Protein AF-A0A0N8JZC9-F1 (afdb_monomer)

Radius of gyration: 26.53 Å; Cα cont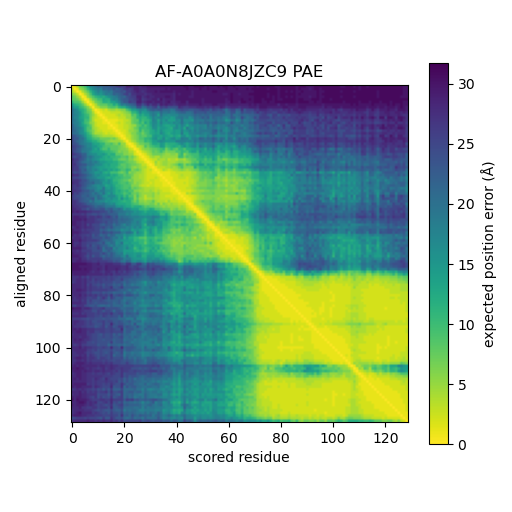acts (8 Å, |Δi|>4): 84; chains: 1; bounding box: 49×59×66 Å

Secondary structure (DSSP, 8-state):
-------SSHHHHHHHHHHHHHS--TTPPPTTTHHHHHTTSTTT-SS--SS--TTT-HHHHHHHHHH--TTS-HHHHHHHHHHHHHHHHHTT-HHHHHHHHHHHHHS----HHHHHHHHHHHHHHHHH-

Nearest PDB structures (foldseek):
  5lyp-assembly1_A  TM=9.495E-01  e=1.466E-01  Saccharomyces cerevisiae
  4cgv-assembly3_C  TM=9.145E-01  e=1.181E-01  Homo sapiens
  4zlh-assembly1_A  TM=8.658E-01  e=7.213E+00  Escherichia coli O157:H7

Solvent-accessible surface area (backbone atoms only — not comparable to full-atom values): 7611 Å² total; per-residue (Å²): 134,88,78,81,90,73,91,81,54,66,70,58,47,49,60,54,50,52,56,62,74,73,47,76,64,89,85,59,75,50,91,91,51,35,70,65,55,38,52,70,36,82,94,57,35,91,64,83,72,94,70,83,49,56,89,84,34,53,67,55,43,52,52,44,52,70,74,59,52,72,80,52,49,44,53,56,50,24,48,51,25,45,53,51,15,49,52,28,45,74,71,66,37,24,72,61,13,34,52,30,20,50,55,21,66,66,36,80,42,86,55,64,66,63,49,53,49,35,54,51,53,32,50,52,26,62,72,74,100

Structure (mmCIF, N/CA/C/O backbone):
data_AF-A0A0N8JZC9-F1
#
_entry.id   AF-A0A0N8JZC9-F1
#
loop_
_atom_site.group_PDB
_atom_site.id
_atom_site.type_symbol
_atom_site.label_atom_id
_atom_site.label_alt_id
_atom_site.label_comp_id
_atom_site.label_asym_id
_atom_site.label_entity_id
_atom_site.label_seq_id
_atom_site.pdbx_PDB_ins_code
_atom_site.Cartn_x
_atom_site.Cartn_y
_atom_site.Cartn_z
_atom_site.occupancy
_atom_site.B_iso_or_equiv
_atom_site.auth_seq_id
_atom_site.auth_comp_id
_atom_site.auth_asym_id
_atom_site.auth_atom_id
_atom_site.pdbx_PDB_model_num
ATOM 1 N N . MET A 1 1 ? 8.864 48.649 44.438 1.00 37.56 1 MET A N 1
ATOM 2 C CA . MET A 1 1 ? 8.930 47.187 44.238 1.00 37.56 1 MET A CA 1
ATOM 3 C C . MET A 1 1 ? 7.566 46.752 43.739 1.00 37.56 1 MET A C 1
ATOM 5 O O . MET A 1 1 ? 6.606 46.872 44.486 1.00 37.56 1 MET A O 1
ATOM 9 N N . SER A 1 2 ? 7.475 46.395 42.458 1.00 43.62 2 SER A N 1
ATOM 10 C CA . SER A 1 2 ? 6.260 45.855 41.842 1.00 43.62 2 SER A CA 1
ATOM 11 C C . SER A 1 2 ? 6.078 44.427 42.350 1.00 43.62 2 SER A C 1
ATOM 13 O O . SER A 1 2 ? 6.967 43.604 42.136 1.00 43.62 2 SER A O 1
ATOM 15 N N . GLN A 1 3 ? 5.006 44.159 43.096 1.00 39.25 3 GLN A N 1
ATOM 16 C CA . GLN A 1 3 ? 4.653 42.794 43.480 1.00 39.25 3 GLN A CA 1
ATOM 17 C C . GLN A 1 3 ? 3.823 42.197 42.346 1.00 39.25 3 GLN A C 1
ATOM 19 O O . GLN A 1 3 ? 2.796 42.753 41.962 1.00 39.25 3 GLN A O 1
ATOM 24 N N . ALA A 1 4 ? 4.335 41.108 41.777 1.00 45.66 4 ALA A N 1
ATOM 25 C CA . ALA A 1 4 ? 3.679 40.331 40.743 1.00 45.66 4 ALA A CA 1
ATOM 26 C C . ALA A 1 4 ? 2.391 39.712 41.306 1.00 45.66 4 ALA A C 1
ATOM 28 O O . ALA A 1 4 ? 2.429 39.012 42.317 1.00 45.66 4 ALA A O 1
ATOM 29 N N . GLN A 1 5 ? 1.272 39.992 40.640 1.00 43.38 5 GLN A N 1
ATOM 30 C CA . GLN A 1 5 ? 0.005 39.291 40.810 1.00 43.38 5 GLN A CA 1
ATOM 31 C C . GLN A 1 5 ? 0.190 37.848 40.323 1.00 43.38 5 GLN A C 1
ATOM 33 O O . GLN A 1 5 ? 0.224 37.588 39.124 1.00 43.38 5 GLN A O 1
ATOM 38 N N . GLY A 1 6 ? 0.381 36.927 41.259 1.00 51.81 6 GLY A N 1
ATOM 39 C CA . GLY A 1 6 ? -0.052 35.539 41.116 1.00 51.81 6 GLY A CA 1
ATOM 40 C C . GLY A 1 6 ? -1.269 35.347 42.019 1.00 51.81 6 GLY A C 1
ATOM 41 O O . GLY A 1 6 ? -1.443 36.150 42.932 1.00 51.81 6 GLY A O 1
ATOM 42 N N . TYR A 1 7 ? -2.054 34.295 41.795 1.00 49.59 7 TYR A N 1
ATOM 43 C CA . TYR A 1 7 ? -3.274 33.937 42.543 1.00 49.59 7 TYR A CA 1
ATOM 44 C C . TYR A 1 7 ? -4.549 34.664 42.088 1.00 49.59 7 TYR A C 1
ATOM 46 O O . TYR A 1 7 ? -5.051 35.519 42.799 1.00 49.59 7 TYR A O 1
ATOM 54 N N . ASP A 1 8 ? -5.057 34.310 40.904 1.00 54.44 8 ASP A N 1
ATOM 55 C CA . ASP A 1 8 ? -6.487 34.434 40.534 1.00 54.44 8 ASP A CA 1
ATOM 56 C C . ASP A 1 8 ? -6.866 33.479 39.367 1.00 54.44 8 ASP A C 1
ATOM 58 O O . ASP A 1 8 ? -7.891 33.663 38.717 1.00 54.44 8 ASP A 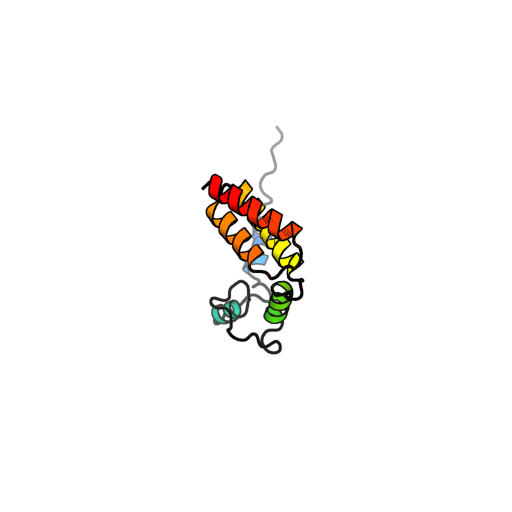O 1
ATOM 62 N N . ASP A 1 9 ? -6.038 32.464 39.063 1.00 62.41 9 ASP A N 1
ATOM 63 C CA . ASP A 1 9 ? -6.220 31.600 37.878 1.00 62.41 9 ASP A CA 1
ATOM 64 C C . ASP A 1 9 ? -6.511 30.132 38.241 1.00 62.41 9 ASP A C 1
ATOM 66 O O . ASP A 1 9 ? -7.272 29.480 37.539 1.00 62.41 9 ASP A O 1
ATOM 70 N N . ASP A 1 10 ? -6.009 29.615 39.371 1.00 66.62 10 ASP A N 1
ATOM 71 C CA . ASP A 1 10 ? -6.217 28.205 39.749 1.00 66.62 10 ASP A CA 1
ATOM 72 C C . ASP A 1 10 ? -7.686 27.897 40.092 1.00 66.62 10 ASP A C 1
ATOM 74 O O . ASP A 1 10 ? -8.244 26.949 39.549 1.00 66.62 10 ASP A O 1
ATOM 78 N N . ASP A 1 11 ? -8.360 28.730 40.895 1.00 74.44 11 ASP A N 1
ATOM 79 C CA . ASP A 1 11 ? -9.779 28.522 41.241 1.00 74.44 11 ASP A CA 1
ATOM 80 C C . ASP A 1 11 ? -10.701 28.660 40.011 1.00 74.44 11 ASP A C 1
ATOM 82 O O . ASP A 1 11 ? -11.693 27.942 39.867 1.00 74.44 11 ASP A O 1
ATOM 86 N N . ALA A 1 12 ? -10.359 29.563 39.086 1.00 74.38 12 ALA A N 1
ATOM 87 C CA . ALA A 1 12 ? -11.099 29.755 37.840 1.00 74.38 12 ALA A CA 1
ATOM 88 C C . ALA A 1 12 ? -10.894 28.579 36.871 1.00 74.38 12 ALA A C 1
ATOM 90 O O . ALA A 1 12 ? -11.831 28.156 36.184 1.00 74.38 12 ALA A O 1
ATOM 91 N N . MET A 1 13 ? -9.679 28.032 36.831 1.00 74.25 13 MET A N 1
ATOM 92 C CA . MET A 1 13 ? -9.349 26.835 36.068 1.00 74.25 13 MET A CA 1
ATOM 93 C C . MET A 1 13 ? -9.997 25.591 36.677 1.00 74.25 13 MET A C 1
ATOM 95 O O . MET A 1 13 ? -10.525 24.773 35.926 1.00 74.25 13 MET A O 1
ATOM 99 N N . ASP A 1 14 ? -10.062 25.475 38.002 1.00 78.94 14 ASP A N 1
ATOM 100 C CA . ASP A 1 14 ? -10.752 24.384 38.692 1.00 78.94 14 ASP A CA 1
ATOM 101 C C . ASP A 1 14 ? -12.265 24.422 38.433 1.00 78.94 14 ASP A C 1
ATOM 103 O O . ASP A 1 14 ? -12.843 23.405 38.043 1.00 78.94 14 ASP A O 1
ATOM 107 N N . GLU A 1 15 ? -12.916 25.590 38.518 1.00 81.38 15 GLU A N 1
ATOM 108 C CA . GLU A 1 15 ? -14.329 25.741 38.128 1.00 81.38 15 GLU A CA 1
ATOM 109 C C . GLU A 1 15 ? -14.573 25.440 36.639 1.00 81.38 15 GLU A C 1
ATOM 111 O O . GLU A 1 15 ? -15.644 24.955 36.252 1.00 81.38 15 GLU A O 1
ATOM 116 N N . PHE A 1 16 ? -13.602 25.740 35.774 1.00 77.25 16 PHE A N 1
ATOM 117 C CA . PHE A 1 16 ? -13.675 25.425 34.351 1.00 77.25 16 PHE A CA 1
ATOM 118 C C . PHE A 1 16 ? -13.523 23.920 34.093 1.00 77.25 16 PHE A C 1
ATOM 120 O O . PHE A 1 16 ? -14.307 23.352 33.330 1.00 77.25 16 PHE A O 1
ATOM 127 N N . MET A 1 17 ? -12.576 23.259 34.759 1.00 78.31 17 MET A N 1
ATOM 128 C CA . MET A 1 17 ? -12.330 21.818 34.647 1.00 78.31 17 MET A CA 1
ATOM 129 C C . MET A 1 17 ? -13.467 20.991 35.259 1.00 78.31 17 MET A C 1
ATOM 131 O O . MET A 1 17 ? -13.852 19.965 34.696 1.00 78.31 17 MET A O 1
ATOM 135 N N . ASP A 1 18 ? -14.094 21.472 36.334 1.00 79.06 18 ASP A N 1
ATOM 136 C CA . ASP A 1 18 ? -15.251 20.838 36.977 1.00 79.06 18 ASP A CA 1
ATOM 137 C C . ASP A 1 18 ? -16.482 20.749 36.046 1.00 79.06 18 ASP A C 1
ATOM 139 O O . ASP A 1 18 ? -17.321 19.848 36.153 1.00 79.06 18 ASP A O 1
ATOM 143 N N . LYS A 1 19 ? -16.567 21.622 35.031 1.00 73.69 19 LYS A N 1
ATOM 144 C CA . LYS A 1 19 ? -17.588 21.509 33.975 1.00 73.69 19 LYS A CA 1
ATOM 145 C C . LYS A 1 19 ? -17.359 20.293 33.074 1.00 73.69 19 LYS A C 1
ATOM 147 O O . LYS A 1 19 ? -18.348 19.704 32.632 1.00 73.69 19 LYS A O 1
ATOM 152 N N . PHE A 1 20 ? -16.105 19.898 32.832 1.00 71.12 20 PHE A N 1
ATOM 153 C CA . PHE A 1 20 ? -15.750 18.734 32.007 1.00 71.12 20 PHE A CA 1
ATOM 154 C C . PHE A 1 20 ? -15.860 17.404 32.760 1.00 71.12 20 PHE A C 1
ATOM 156 O O . PHE A 1 20 ? -16.084 16.375 32.130 1.00 71.12 20 PHE A O 1
ATOM 163 N N . THR A 1 21 ? -15.745 17.404 34.090 1.00 68.94 21 THR A N 1
ATOM 164 C CA . THR A 1 21 ? -15.853 16.180 34.907 1.00 68.94 21 THR A CA 1
ATOM 165 C C . THR A 1 21 ? -17.302 15.807 35.221 1.00 68.94 21 THR A C 1
ATOM 167 O O . THR A 1 21 ? -17.628 14.625 35.325 1.00 68.94 21 THR A O 1
ATOM 170 N N . LYS A 1 22 ? -18.195 16.797 35.352 1.00 69.50 22 LYS A N 1
ATOM 171 C CA . LYS A 1 22 ? -19.603 16.578 35.729 1.00 69.50 22 LYS A CA 1
ATOM 172 C C . LYS A 1 22 ? -20.519 16.201 34.568 1.00 69.50 22 LYS A C 1
ATOM 174 O O . LYS A 1 22 ? -21.565 15.593 34.791 1.00 69.50 22 LYS A O 1
ATOM 179 N N . HIS A 1 23 ? -20.149 16.544 33.339 1.00 65.12 23 HIS A N 1
ATOM 180 C CA . HIS A 1 23 ? -20.966 16.267 32.163 1.00 65.12 23 HIS A CA 1
ATOM 181 C C . HIS A 1 23 ? -20.343 15.127 31.368 1.00 65.12 23 HIS A C 1
ATOM 183 O O . HIS A 1 23 ? -19.339 15.316 30.684 1.00 65.12 23 HIS A O 1
ATOM 189 N N . LYS A 1 24 ? -20.967 13.943 31.416 1.00 66.12 24 LYS A N 1
ATOM 190 C CA . LYS A 1 24 ? -20.652 12.896 30.439 1.00 66.12 24 LYS A CA 1
ATOM 191 C C . LYS A 1 24 ? -20.846 13.469 29.037 1.00 66.12 24 LYS A C 1
ATOM 193 O O . LYS A 1 24 ? -21.859 14.118 28.759 1.00 66.12 24 LYS A O 1
ATOM 198 N N . TYR A 1 25 ? -19.864 13.238 28.170 1.00 66.31 25 TYR A N 1
ATOM 199 C CA . TYR A 1 25 ? -19.931 13.674 26.783 1.00 66.31 25 TYR A CA 1
ATOM 200 C C . TYR A 1 25 ? -21.200 13.111 26.137 1.00 66.31 25 TYR A C 1
ATOM 202 O O . TYR A 1 25 ? -21.490 11.915 26.221 1.00 66.31 25 TYR A O 1
ATOM 210 N N . LYS A 1 26 ? -21.998 13.990 25.531 1.00 71.88 26 LYS A N 1
ATOM 211 C CA . LYS A 1 26 ? -23.268 13.606 24.919 1.00 71.88 26 LYS A CA 1
ATOM 212 C C . LYS A 1 26 ? -22.970 12.772 23.669 1.00 71.88 26 LYS A C 1
ATOM 214 O O . LYS A 1 26 ? -22.495 13.319 22.681 1.00 71.88 26 LYS A O 1
ATOM 219 N N . GLY A 1 27 ? -23.257 11.472 23.734 1.00 71.38 27 GLY A N 1
ATOM 220 C CA . GLY A 1 27 ? -22.897 10.501 22.694 1.00 71.38 27 GLY A CA 1
ATOM 221 C C . GLY A 1 27 ? -21.624 9.702 22.988 1.00 71.38 27 GLY A C 1
ATOM 222 O O . GLY A 1 27 ? -21.095 9.069 22.082 1.00 71.38 27 GLY A O 1
ATOM 223 N N . ALA A 1 28 ? -21.111 9.741 24.224 1.00 76.81 28 ALA A N 1
ATOM 224 C CA . ALA A 1 28 ? -20.126 8.763 24.677 1.00 76.81 28 ALA A CA 1
ATOM 225 C C . ALA A 1 28 ? -20.734 7.355 24.702 1.00 76.81 28 ALA A C 1
ATOM 227 O O . ALA A 1 28 ? -21.928 7.207 24.972 1.00 76.81 28 ALA A O 1
ATOM 228 N N . PHE A 1 29 ? -19.884 6.356 24.471 1.00 79.88 29 PHE A N 1
ATOM 229 C CA . PHE A 1 29 ? -20.240 4.948 24.606 1.00 79.88 29 PHE A CA 1
ATOM 230 C C . PHE A 1 29 ? -20.763 4.649 26.012 1.00 79.88 29 PHE A C 1
ATOM 232 O O . PHE A 1 29 ? -20.277 5.215 27.001 1.00 79.88 29 PHE A O 1
ATOM 239 N N . ASP A 1 30 ? -21.748 3.761 26.106 1.00 81.69 30 ASP A N 1
ATOM 240 C CA . ASP A 1 30 ? -22.274 3.353 27.403 1.00 81.69 30 ASP A CA 1
ATOM 241 C C . ASP A 1 30 ? -21.330 2.349 28.084 1.00 81.69 30 ASP A C 1
ATOM 243 O O . ASP A 1 30 ? -20.904 1.359 27.503 1.00 81.69 30 ASP A O 1
ATOM 247 N N . GLU A 1 31 ? -20.985 2.593 29.351 1.00 80.56 31 GLU A N 1
ATOM 248 C CA . GLU A 1 31 ? -20.002 1.785 30.094 1.00 80.56 31 GLU A CA 1
ATOM 249 C C . GLU A 1 31 ? -20.397 0.308 30.255 1.00 80.56 31 GLU A C 1
ATOM 251 O O . GLU A 1 31 ? -19.537 -0.521 30.545 1.00 80.56 31 GLU A O 1
ATOM 256 N N . SER A 1 32 ? -21.674 -0.041 30.082 1.00 84.19 32 SER A N 1
ATOM 257 C CA . SER A 1 32 ? -22.146 -1.424 30.176 1.00 84.19 32 SER A CA 1
ATOM 258 C C . SER A 1 32 ? -22.098 -2.182 28.848 1.00 84.19 32 SER A C 1
ATOM 260 O O . SER A 1 32 ? -22.066 -3.411 28.870 1.00 84.19 32 SER A O 1
ATOM 262 N N . ASN A 1 33 ? -22.056 -1.480 27.709 1.00 84.06 33 ASN A N 1
ATOM 263 C CA . ASN A 1 33 ? -22.079 -2.079 26.368 1.00 84.06 33 ASN A CA 1
ATOM 264 C C . ASN A 1 33 ? -20.977 -1.553 25.426 1.00 84.06 33 ASN A C 1
ATOM 266 O O . ASN A 1 33 ? -20.979 -1.883 24.239 1.00 84.06 33 ASN A O 1
ATOM 270 N N . TRP A 1 34 ? -20.038 -0.750 25.939 1.00 85.00 34 TRP A N 1
ATOM 271 C CA . TRP A 1 34 ? -19.050 -0.029 25.133 1.00 85.00 34 TRP A CA 1
ATOM 272 C C . TRP A 1 34 ? -18.254 -0.946 24.212 1.00 85.00 34 TRP A C 1
ATOM 274 O O . TRP A 1 34 ? -17.908 -0.528 23.116 1.00 85.00 34 TRP A O 1
ATOM 284 N N . GLU A 1 35 ? -17.972 -2.183 24.633 1.00 81.94 35 GLU A N 1
ATOM 285 C CA . GLU A 1 35 ? -17.213 -3.148 23.837 1.00 81.94 35 GLU A CA 1
ATOM 286 C C . GLU A 1 35 ? -17.966 -3.525 22.551 1.00 81.94 35 GLU A C 1
ATOM 288 O O . GLU A 1 35 ? -17.370 -3.545 21.475 1.00 81.94 35 GLU A O 1
ATOM 293 N N . GLU A 1 36 ? -19.286 -3.713 22.632 1.00 82.81 36 GLU A N 1
ATOM 294 C CA . GLU A 1 36 ? -20.141 -3.988 21.471 1.00 82.81 36 GLU A CA 1
ATOM 295 C C . GLU A 1 36 ? -20.289 -2.761 20.562 1.00 82.81 36 GLU A C 1
ATOM 297 O O . GLU A 1 36 ? -20.405 -2.891 19.343 1.00 82.81 36 GLU A O 1
ATOM 302 N N . GLU A 1 37 ? -20.306 -1.553 21.133 1.00 81.44 37 GLU A N 1
ATOM 303 C CA . GLU A 1 37 ? -20.347 -0.319 20.344 1.00 81.44 37 GLU A CA 1
ATOM 304 C C . GLU A 1 37 ? -19.011 -0.053 19.642 1.00 81.44 37 GLU A C 1
ATOM 306 O O . GLU A 1 37 ? -18.997 0.342 18.476 1.00 81.44 37 GLU A O 1
ATOM 311 N N . PHE A 1 38 ? -17.891 -0.353 20.302 1.00 83.50 38 PHE A N 1
ATOM 312 C CA . PHE A 1 38 ? -16.554 -0.292 19.715 1.00 83.50 38 PHE A CA 1
ATOM 313 C C . PHE A 1 38 ? -16.404 -1.280 18.559 1.00 83.50 38 PHE A C 1
ATOM 315 O O . PHE A 1 38 ? -15.866 -0.924 17.512 1.00 83.50 38 PHE A O 1
ATOM 322 N N . GLU 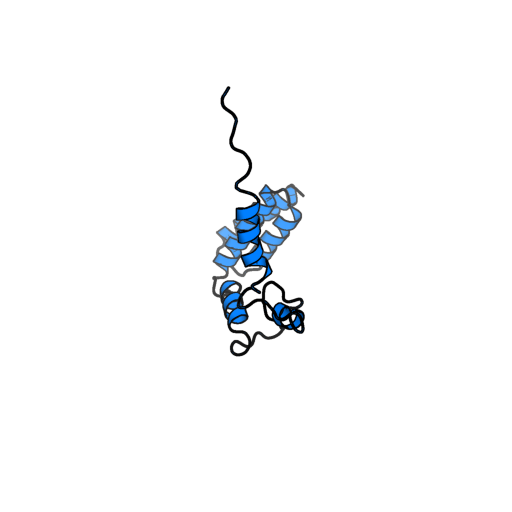A 1 39 ? -16.940 -2.493 18.707 1.00 80.06 39 GLU A N 1
ATOM 323 C CA . GLU A 1 39 ? -16.948 -3.498 17.643 1.00 80.06 39 GLU A CA 1
ATOM 324 C C . GLU A 1 39 ? -17.786 -3.092 16.425 1.00 80.06 39 GLU A C 1
ATOM 326 O O . GLU A 1 39 ? -17.614 -3.680 15.367 1.00 80.06 39 GLU A O 1
ATOM 331 N N . LYS A 1 40 ? -18.652 -2.075 16.504 1.00 77.62 40 LYS A N 1
ATOM 332 C CA . LYS A 1 40 ? -19.357 -1.534 15.325 1.00 77.62 40 LYS A CA 1
ATOM 333 C C . LYS A 1 40 ? -18.556 -0.461 14.597 1.00 77.62 40 LYS A C 1
ATOM 335 O O . LYS A 1 40 ? -18.851 -0.169 13.438 1.00 77.62 40 LYS A O 1
ATOM 340 N N . VAL A 1 41 ? -17.560 0.128 15.256 1.00 82.12 41 VAL A N 1
ATOM 341 C CA . VAL A 1 41 ? -16.733 1.180 14.671 1.00 82.12 41 VAL A CA 1
ATOM 342 C C . VAL A 1 41 ? -15.624 0.535 13.836 1.00 82.12 41 VAL A C 1
ATOM 344 O O . VAL A 1 41 ? -14.787 -0.184 14.384 1.00 82.12 41 VAL A O 1
ATOM 347 N N . PRO A 1 42 ? -15.532 0.837 12.530 1.00 77.50 42 PRO A N 1
ATOM 348 C CA . PRO A 1 42 ? -14.577 0.191 11.626 1.00 77.50 42 PRO A CA 1
ATOM 349 C C . PRO A 1 42 ? -13.113 0.305 12.081 1.00 77.50 42 PRO A C 1
ATOM 351 O O . PRO A 1 42 ? -12.330 -0.615 11.875 1.00 77.50 42 PRO A O 1
ATOM 354 N N . MET A 1 43 ? -12.743 1.412 12.740 1.00 80.94 43 MET A N 1
ATOM 355 C CA . MET A 1 43 ? -11.388 1.609 13.278 1.00 80.94 43 MET A CA 1
ATOM 356 C C . MET A 1 43 ? -11.042 0.698 14.462 1.00 80.94 43 MET A C 1
ATOM 358 O O . MET A 1 43 ? -9.860 0.479 14.718 1.00 80.94 43 MET A O 1
ATOM 362 N N . PHE A 1 44 ? -12.039 0.198 15.192 1.00 82.31 44 PHE A N 1
ATOM 363 C CA . PHE A 1 44 ? -11.841 -0.554 16.432 1.00 82.31 44 PHE A CA 1
ATOM 364 C C . PHE A 1 44 ? -12.385 -1.989 16.379 1.00 82.31 44 PHE A C 1
ATOM 366 O O . PHE A 1 44 ? -12.246 -2.740 17.345 1.00 82.31 44 PHE A O 1
ATOM 373 N N . MET A 1 45 ? -12.954 -2.388 15.239 1.00 79.69 45 MET A N 1
ATOM 374 C CA . MET A 1 45 ? -13.342 -3.763 14.948 1.00 79.69 45 MET A CA 1
ATOM 375 C C . MET A 1 45 ? -12.164 -4.723 15.133 1.00 79.69 45 MET A C 1
ATOM 377 O O . MET A 1 45 ? -11.124 -4.591 14.489 1.00 79.69 45 MET A O 1
ATOM 381 N N . LYS A 1 46 ? -12.348 -5.740 15.984 1.00 78.12 46 LYS A N 1
ATOM 382 C CA . LYS A 1 46 ? -11.355 -6.811 16.191 1.00 78.12 46 LYS A CA 1
ATOM 383 C C . LYS A 1 46 ? -11.228 -7.726 14.972 1.00 78.12 46 LYS A C 1
ATOM 385 O O . LYS A 1 46 ? -10.165 -8.296 14.737 1.00 78.12 46 LYS A O 1
ATOM 390 N N . THR A 1 47 ? -12.309 -7.878 14.211 1.00 74.31 47 THR A N 1
ATOM 391 C CA . THR A 1 47 ? -12.374 -8.725 13.019 1.00 74.31 47 THR A CA 1
ATOM 392 C C . THR A 1 47 ? -13.195 -8.037 11.938 1.00 74.31 47 THR A C 1
ATOM 394 O O . THR A 1 47 ? -14.279 -7.529 12.219 1.00 74.31 47 THR A O 1
ATOM 397 N N . ALA A 1 48 ? -12.694 -8.046 10.702 1.00 68.19 48 ALA A N 1
ATOM 398 C CA . ALA A 1 48 ? -13.469 -7.606 9.549 1.00 68.19 48 ALA A CA 1
ATOM 399 C C . ALA A 1 48 ? -14.618 -8.605 9.286 1.00 68.19 48 ALA A C 1
ATOM 401 O O . ALA A 1 48 ? -14.359 -9.812 9.281 1.00 68.19 48 ALA A O 1
ATOM 402 N N . PRO A 1 49 ? -15.863 -8.142 9.070 1.00 68.19 49 PRO A N 1
ATOM 403 C CA . PRO A 1 49 ? -16.963 -9.003 8.638 1.00 68.19 49 PRO A CA 1
ATOM 404 C C . PRO A 1 49 ? -16.646 -9.673 7.292 1.00 68.19 49 PRO A C 1
ATOM 406 O O . PRO A 1 49 ? -16.113 -9.020 6.397 1.00 68.19 49 PRO A O 1
ATOM 409 N N . GLU A 1 50 ? -16.989 -10.957 7.130 1.00 64.38 50 GLU A N 1
ATOM 410 C CA . GLU A 1 50 ? -16.769 -11.689 5.867 1.00 64.38 50 GLU A CA 1
ATOM 411 C C . GLU A 1 50 ? -17.688 -11.196 4.732 1.00 64.38 50 GLU A C 1
ATOM 413 O O . GLU A 1 50 ? -17.289 -11.204 3.570 1.00 64.38 50 GLU A O 1
ATOM 418 N N . GLU A 1 51 ? -18.885 -10.700 5.069 1.00 64.62 51 GLU A N 1
ATOM 419 C CA . GLU A 1 51 ? -19.816 -10.048 4.143 1.00 64.62 51 GLU A CA 1
ATOM 420 C C . GLU A 1 51 ? -20.269 -8.702 4.725 1.00 64.62 51 GLU A C 1
ATOM 422 O O . GLU A 1 51 ? -20.863 -8.636 5.805 1.00 64.62 51 GLU A O 1
ATOM 427 N N . ILE A 1 52 ? -19.975 -7.610 4.015 1.00 66.38 52 ILE A N 1
ATOM 428 C CA . ILE A 1 52 ? -20.398 -6.259 4.396 1.00 66.38 52 ILE A CA 1
ATOM 429 C C . ILE A 1 52 ? -21.778 -6.022 3.788 1.00 66.38 52 ILE A C 1
ATOM 431 O O . ILE A 1 52 ? -21.911 -5.726 2.603 1.00 66.38 52 ILE A O 1
ATOM 435 N N . ASP A 1 53 ? -22.811 -6.190 4.610 1.00 69.56 53 ASP A N 1
ATOM 436 C CA . ASP A 1 53 ? -24.192 -5.861 4.261 1.00 69.56 53 ASP A CA 1
ATOM 437 C C . ASP A 1 53 ? -24.380 -4.326 4.296 1.00 69.56 53 ASP A C 1
ATOM 439 O O . ASP A 1 53 ? -24.291 -3.731 5.383 1.00 69.56 53 ASP A O 1
ATOM 443 N N . PRO A 1 54 ? -24.637 -3.664 3.146 1.00 66.94 54 PRO A N 1
ATOM 444 C CA . PRO A 1 54 ? -24.780 -2.210 3.070 1.00 66.94 54 PRO A CA 1
ATOM 445 C C . PRO A 1 54 ? -25.924 -1.659 3.926 1.00 66.94 54 PRO A C 1
ATOM 447 O O . PRO A 1 54 ? -25.876 -0.493 4.317 1.00 66.94 54 PRO A O 1
ATOM 450 N N . GLU A 1 55 ? -26.941 -2.474 4.230 1.00 70.62 55 GLU A N 1
ATOM 451 C CA . GLU A 1 55 ? -28.075 -2.051 5.056 1.00 70.62 55 GLU A CA 1
ATOM 452 C C . GLU A 1 55 ? -27.741 -2.067 6.551 1.00 70.62 55 GLU A C 1
ATOM 454 O O . GLU A 1 55 ? -28.226 -1.224 7.307 1.00 70.62 55 GLU A O 1
ATOM 459 N N . LYS A 1 56 ? -26.898 -3.006 6.996 1.00 71.94 56 LYS A N 1
ATOM 460 C CA . LYS A 1 56 ? -26.530 -3.144 8.416 1.00 71.94 56 LYS A CA 1
ATOM 461 C C . LYS A 1 56 ? -25.358 -2.259 8.806 1.00 71.94 56 LYS A C 1
ATOM 463 O O . LYS A 1 56 ? -25.286 -1.811 9.949 1.00 71.94 56 LYS A O 1
ATOM 468 N N . HIS A 1 57 ? -24.447 -2.011 7.868 1.00 72.19 57 HIS A N 1
ATOM 469 C CA . HIS A 1 57 ? -23.224 -1.259 8.121 1.00 72.19 57 HIS A CA 1
ATOM 470 C C . HIS A 1 57 ? -22.936 -0.260 6.990 1.00 72.19 57 HIS A C 1
ATOM 472 O O . HIS A 1 57 ? -21.956 -0.423 6.257 1.00 72.19 57 HIS A O 1
ATOM 478 N N . PRO A 1 58 ? -23.744 0.811 6.863 1.00 76.94 58 PRO A N 1
ATOM 479 C CA . PRO A 1 58 ? -23.555 1.820 5.818 1.00 76.94 58 PRO A CA 1
ATOM 480 C C . PRO A 1 58 ? -22.175 2.490 5.898 1.00 76.94 58 PRO A C 1
ATOM 482 O O . PRO A 1 58 ? -21.594 2.864 4.883 1.00 76.94 58 PRO A O 1
ATOM 485 N N . GLU A 1 59 ? -21.615 2.597 7.102 1.00 74.19 59 GLU A N 1
ATOM 486 C CA . GLU A 1 59 ? -20.310 3.216 7.344 1.00 74.19 59 GLU A CA 1
ATOM 487 C C . GLU A 1 59 ? -19.158 2.314 6.888 1.00 74.19 59 GLU A C 1
ATOM 489 O O . GLU A 1 59 ? -18.206 2.797 6.272 1.00 74.19 59 GLU A O 1
ATOM 494 N N . LEU A 1 60 ? -19.279 0.993 7.092 1.00 74.38 60 LEU A N 1
ATOM 495 C CA . LEU A 1 60 ? -18.348 0.034 6.495 1.00 74.38 60 LEU A CA 1
ATOM 496 C C . LEU A 1 60 ? -18.487 -0.012 4.984 1.00 74.38 60 LEU A C 1
ATOM 498 O O . LEU A 1 60 ? -17.464 -0.045 4.321 1.00 74.38 60 LEU A O 1
ATOM 502 N N . ALA A 1 61 ? -19.701 0.025 4.433 1.00 72.50 61 ALA A N 1
ATOM 503 C CA . ALA A 1 61 ? -19.898 0.041 2.985 1.00 72.50 61 ALA A CA 1
ATOM 504 C C . ALA A 1 61 ? -19.293 1.303 2.343 1.00 72.50 61 ALA A C 1
ATOM 506 O O . ALA A 1 61 ? -18.647 1.221 1.301 1.00 72.50 61 ALA A O 1
ATOM 507 N N . CYS A 1 62 ? -19.428 2.463 2.996 1.00 77.75 62 CYS A N 1
ATOM 508 C CA . CYS A 1 62 ? -18.785 3.705 2.572 1.00 77.75 62 CYS A CA 1
ATOM 509 C C . CYS A 1 62 ? -17.252 3.580 2.593 1.00 77.75 62 CYS A C 1
ATOM 511 O O . CYS A 1 62 ? -16.599 3.811 1.576 1.00 77.75 62 CYS A O 1
ATOM 513 N N . LEU A 1 63 ? -16.663 3.138 3.708 1.00 74.12 63 LEU A N 1
ATOM 514 C CA . LEU A 1 63 ? -15.213 2.925 3.799 1.00 74.12 63 LEU A CA 1
ATOM 515 C C . LEU A 1 63 ? -14.720 1.867 2.812 1.00 74.12 63 LEU A C 1
ATOM 517 O O . LEU A 1 63 ? -13.683 2.050 2.180 1.00 74.12 63 LEU A O 1
ATOM 521 N N . GLN A 1 64 ? -15.482 0.791 2.638 1.00 71.81 64 GLN A N 1
ATOM 522 C CA . GLN A 1 64 ? -15.203 -0.245 1.663 1.00 71.81 64 GLN A CA 1
ATOM 523 C C . GLN A 1 64 ? -15.226 0.339 0.254 1.00 71.81 64 GLN A C 1
ATOM 525 O O . GLN A 1 64 ? -14.305 0.060 -0.491 1.00 71.81 64 GLN A O 1
ATOM 530 N N . SER A 1 65 ? -16.180 1.201 -0.103 1.00 70.94 65 SER A N 1
ATOM 531 C CA . SER A 1 65 ? -16.194 1.865 -1.415 1.00 70.94 65 SER A CA 1
ATOM 532 C C . SER A 1 65 ? -14.994 2.798 -1.635 1.00 70.94 65 SER A C 1
ATOM 534 O O . SER A 1 65 ? -14.497 2.901 -2.749 1.00 70.94 65 SER A O 1
ATOM 536 N N . ILE A 1 66 ? -14.474 3.429 -0.574 1.00 72.38 66 ILE A N 1
ATOM 537 C CA . ILE A 1 66 ? -13.280 4.289 -0.638 1.00 72.38 66 ILE A CA 1
ATOM 538 C C . ILE A 1 66 ? -12.002 3.450 -0.814 1.00 72.38 66 ILE A C 1
ATOM 540 O O . ILE A 1 66 ? -11.092 3.834 -1.549 1.00 72.38 66 ILE A O 1
ATOM 544 N N . ILE A 1 67 ? -11.914 2.311 -0.121 1.00 67.38 67 ILE A N 1
ATOM 545 C CA . ILE A 1 67 ? -10.740 1.423 -0.134 1.00 67.38 67 ILE A CA 1
ATOM 546 C C . ILE A 1 67 ? -10.738 0.532 -1.385 1.00 67.38 67 ILE A C 1
ATOM 548 O O . ILE A 1 67 ? -9.710 0.402 -2.048 1.00 67.38 67 ILE A O 1
ATOM 552 N N . HIS A 1 68 ? -11.893 -0.041 -1.715 1.00 59.53 68 HIS A N 1
ATOM 553 C CA . HIS A 1 68 ? -12.172 -0.903 -2.864 1.00 59.53 68 HIS A CA 1
ATOM 554 C C . HIS A 1 68 ? -12.768 -0.121 -4.027 1.00 59.53 68 HIS A C 1
ATOM 556 O O . HIS A 1 68 ? -13.652 -0.608 -4.734 1.00 59.53 68 HIS A O 1
ATOM 562 N N . ASP A 1 69 ? -12.219 1.058 -4.294 1.00 58.53 69 ASP A N 1
ATOM 563 C CA . ASP A 1 69 ? -12.273 1.648 -5.628 1.00 58.53 69 ASP A CA 1
ATOM 564 C C . ASP A 1 69 ? -11.401 0.804 -6.593 1.00 58.53 69 ASP A C 1
ATOM 566 O O . ASP A 1 69 ? -10.412 1.251 -7.180 1.00 58.53 69 ASP A O 1
ATOM 570 N N . ASP A 1 70 ? -11.728 -0.491 -6.664 1.00 54.56 70 ASP A N 1
ATOM 571 C CA . ASP A 1 70 ? -11.196 -1.529 -7.540 1.00 54.56 70 ASP A CA 1
ATOM 572 C C . ASP A 1 70 ? -11.657 -1.297 -8.996 1.00 54.56 70 ASP A C 1
ATOM 574 O O . ASP A 1 70 ? -11.263 -2.042 -9.893 1.00 54.56 70 ASP A O 1
ATOM 578 N N . GLU A 1 71 ? -12.432 -0.233 -9.255 1.00 54.78 71 GLU A N 1
ATOM 579 C CA . GLU A 1 71 ? -12.665 0.319 -10.595 1.00 54.78 71 GLU A CA 1
ATOM 580 C C . GLU A 1 71 ? -11.441 1.053 -11.156 1.00 54.78 71 GLU A C 1
ATOM 582 O O . GLU A 1 71 ? -11.382 1.320 -12.361 1.00 54.78 71 GLU A O 1
ATOM 587 N N . ARG A 1 72 ? -10.419 1.335 -10.333 1.00 64.12 72 ARG A N 1
ATOM 588 C CA . ARG A 1 72 ? -9.140 1.821 -10.854 1.00 64.12 72 ARG A CA 1
ATOM 589 C C . ARG A 1 72 ? -8.578 0.795 -11.823 1.00 64.12 72 ARG A C 1
ATOM 591 O O . ARG A 1 72 ? -8.311 -0.355 -11.464 1.00 64.12 72 ARG A O 1
ATOM 598 N N . GLY A 1 73 ? -8.404 1.224 -13.073 1.00 78.06 73 GLY A N 1
ATOM 599 C CA . GLY A 1 73 ? -7.955 0.358 -14.153 1.00 78.06 73 GLY A CA 1
ATOM 600 C C . GLY A 1 73 ? -6.665 -0.385 -13.777 1.00 78.06 73 GLY A C 1
ATOM 601 O O . GLY A 1 73 ? -5.855 0.124 -12.997 1.00 78.06 73 GLY A O 1
ATOM 602 N N . PRO A 1 74 ? -6.413 -1.578 -14.346 1.00 79.56 74 PRO A N 1
ATOM 603 C CA . PRO A 1 74 ? -5.239 -2.393 -14.008 1.00 79.56 74 PRO A CA 1
ATOM 604 C C . PRO A 1 74 ? -3.906 -1.643 -14.171 1.00 79.56 74 PRO A C 1
ATOM 606 O O . PRO A 1 74 ? -2.916 -1.987 -13.529 1.00 79.56 74 PRO A O 1
ATOM 609 N N . GLU A 1 75 ? -3.879 -0.614 -15.016 1.00 82.75 75 GLU A N 1
ATOM 610 C CA . GLU A 1 75 ? -2.753 0.299 -15.201 1.00 82.75 75 GLU A CA 1
ATOM 611 C C . GLU A 1 75 ? -2.540 1.243 -14.010 1.00 82.75 75 GLU A C 1
ATOM 613 O O . GLU A 1 75 ? -1.417 1.388 -13.528 1.00 82.75 75 GLU A O 1
ATOM 618 N N . GLU A 1 76 ? -3.608 1.835 -13.479 1.00 84.56 76 GLU A N 1
ATOM 619 C CA . GLU A 1 76 ? -3.536 2.722 -12.319 1.00 84.56 76 GLU A CA 1
ATOM 620 C C . GLU A 1 76 ? -3.138 1.951 -11.057 1.00 84.56 76 GLU A C 1
ATOM 622 O O . GLU A 1 76 ? -2.275 2.403 -10.302 1.00 84.56 76 GLU A O 1
ATOM 627 N N . GLN A 1 77 ? -3.659 0.732 -10.886 1.00 85.50 77 GLN A N 1
ATOM 628 C CA . GLN A 1 77 ? -3.229 -0.165 -9.809 1.00 85.50 77 GLN A CA 1
ATOM 629 C C . GLN A 1 77 ? -1.737 -0.517 -9.920 1.00 85.50 77 GLN A C 1
ATOM 631 O O . GLN A 1 77 ? -1.006 -0.476 -8.929 1.00 85.50 77 GLN A O 1
ATOM 636 N N . ALA A 1 78 ? -1.257 -0.835 -11.128 1.00 88.12 78 ALA A N 1
ATOM 637 C CA . ALA A 1 78 ? 0.158 -1.116 -11.362 1.00 88.12 78 ALA A CA 1
ATOM 638 C C . ALA A 1 78 ? 1.043 0.118 -11.103 1.00 88.12 78 ALA A C 1
ATOM 640 O O . ALA A 1 78 ? 2.153 -0.015 -10.583 1.00 88.12 78 ALA A O 1
ATOM 641 N N . LYS A 1 79 ? 0.551 1.324 -11.412 1.00 89.50 79 LYS A N 1
ATOM 642 C CA . LYS A 1 79 ? 1.251 2.584 -11.144 1.00 89.50 79 LYS A CA 1
ATOM 643 C C . LYS A 1 79 ? 1.336 2.886 -9.648 1.00 89.50 79 LYS A C 1
ATOM 645 O O . LYS A 1 79 ? 2.421 3.230 -9.185 1.00 89.50 79 LYS A O 1
ATOM 650 N N . ALA A 1 8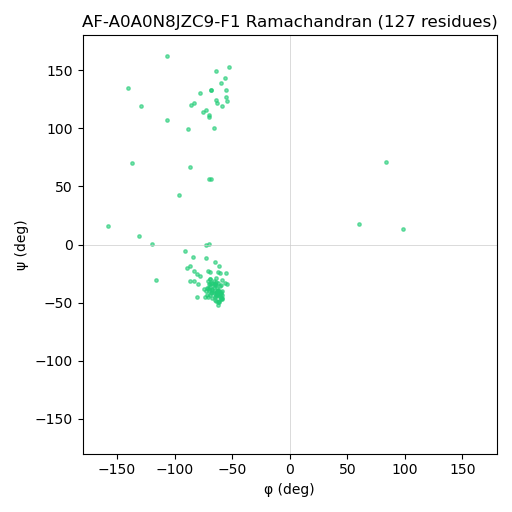0 ? 0.252 2.683 -8.900 1.00 89.94 80 ALA A N 1
ATOM 651 C CA . ALA A 1 80 ? 0.244 2.827 -7.445 1.00 89.94 80 ALA A CA 1
ATOM 652 C C . ALA A 1 80 ? 1.256 1.877 -6.780 1.00 89.94 80 ALA A C 1
ATOM 654 O O . ALA A 1 80 ? 2.075 2.317 -5.980 1.00 89.94 80 ALA A O 1
ATOM 655 N N . LEU A 1 81 ? 1.287 0.605 -7.194 1.00 91.38 81 LEU A N 1
ATOM 656 C CA . LEU A 1 81 ? 2.251 -0.389 -6.698 1.00 91.38 81 LEU A CA 1
ATOM 657 C C . LEU A 1 81 ? 3.703 -0.060 -7.081 1.00 91.38 81 LEU A C 1
ATOM 659 O O . LEU A 1 81 ? 4.634 -0.321 -6.317 1.00 91.38 81 LEU A O 1
ATOM 663 N N . LYS A 1 82 ? 3.915 0.537 -8.260 1.00 93.12 82 LYS A N 1
ATOM 664 C CA . LYS A 1 82 ? 5.222 1.067 -8.673 1.00 93.12 82 LYS A CA 1
ATOM 665 C C . LYS A 1 82 ? 5.658 2.218 -7.759 1.00 93.12 82 LYS A C 1
ATOM 667 O O . LYS A 1 82 ? 6.819 2.257 -7.364 1.00 93.12 82 LYS A O 1
ATOM 672 N N . ASP A 1 83 ? 4.759 3.144 -7.434 1.00 94.69 83 ASP A N 1
ATOM 673 C CA . ASP A 1 83 ? 5.062 4.272 -6.548 1.00 94.69 83 ASP A CA 1
ATOM 674 C C . ASP A 1 83 ? 5.306 3.803 -5.101 1.00 94.69 83 ASP A C 1
ATOM 676 O O . ASP A 1 83 ? 6.304 4.197 -4.504 1.00 94.69 83 ASP A O 1
ATOM 680 N N . GLU A 1 84 ? 4.509 2.863 -4.583 1.00 94.06 84 GLU A N 1
ATOM 681 C CA . GLU A 1 84 ? 4.735 2.225 -3.277 1.00 94.06 84 GLU A CA 1
ATOM 682 C C . GLU A 1 84 ? 6.096 1.504 -3.218 1.00 94.06 84 GLU A C 1
ATOM 684 O O . GLU A 1 84 ? 6.881 1.687 -2.284 1.00 94.06 84 GLU A O 1
ATOM 689 N N . GLY A 1 85 ? 6.434 0.731 -4.256 1.00 94.75 85 GLY A N 1
ATOM 690 C CA . GLY A 1 85 ? 7.737 0.075 -4.360 1.00 94.75 85 GLY A CA 1
ATOM 691 C C . GLY A 1 85 ? 8.908 1.064 -4.375 1.00 94.75 85 GLY A C 1
ATOM 692 O O . GLY A 1 85 ? 9.955 0.778 -3.787 1.00 94.75 85 GLY A O 1
ATOM 693 N N . ASN A 1 86 ? 8.731 2.238 -4.995 1.00 95.31 86 ASN A N 1
ATOM 694 C CA . ASN A 1 86 ? 9.741 3.296 -5.008 1.00 95.31 86 ASN A CA 1
ATOM 695 C C . ASN A 1 86 ? 9.954 3.895 -3.610 1.00 95.31 86 ASN A C 1
ATOM 697 O O . ASN A 1 86 ? 11.098 4.169 -3.247 1.00 95.31 86 ASN A O 1
ATOM 701 N N . GLU A 1 87 ? 8.894 4.070 -2.818 1.00 96.75 87 GLU A N 1
ATOM 702 C CA . GLU A 1 87 ? 9.011 4.546 -1.434 1.00 96.75 87 GLU A CA 1
ATOM 703 C C . GLU A 1 87 ? 9.788 3.540 -0.576 1.00 96.75 87 GLU A C 1
ATOM 705 O O . GLU A 1 87 ? 10.798 3.903 0.028 1.00 96.75 87 GLU A O 1
ATOM 710 N N . TYR A 1 88 ? 9.443 2.248 -0.638 1.00 95.56 88 TYR A N 1
ATOM 711 C CA . TYR A 1 88 ? 10.223 1.213 0.054 1.00 95.56 88 TYR A CA 1
ATOM 712 C C . TYR A 1 88 ? 11.681 1.157 -0.407 1.00 95.56 88 TYR A C 1
ATOM 714 O O . TYR A 1 88 ? 12.579 0.892 0.394 1.00 95.56 88 TYR A O 1
ATOM 722 N N . PHE A 1 89 ? 11.945 1.410 -1.691 1.00 94.25 89 PHE A N 1
ATOM 723 C CA . PHE A 1 89 ? 13.305 1.471 -2.214 1.00 94.25 89 PHE A CA 1
ATOM 724 C C . PHE A 1 89 ? 14.088 2.657 -1.624 1.00 94.25 89 PHE A C 1
ATOM 726 O O . PHE A 1 89 ? 15.243 2.483 -1.230 1.00 94.25 89 PHE A O 1
ATOM 733 N N . LYS A 1 90 ? 13.465 3.838 -1.488 1.00 94.69 90 LYS A N 1
ATOM 734 C CA . LYS A 1 90 ? 14.069 5.009 -0.819 1.00 94.69 90 LYS A CA 1
ATOM 735 C C . LYS A 1 90 ? 14.345 4.744 0.662 1.00 94.69 90 LYS A C 1
ATOM 737 O O . LYS A 1 90 ? 15.395 5.138 1.166 1.00 94.69 90 LYS A O 1
ATOM 742 N N . GLU A 1 91 ? 13.455 4.018 1.333 1.00 95.38 91 GLU A N 1
ATOM 743 C CA . GLU A 1 91 ? 13.620 3.569 2.722 1.00 95.38 91 GLU A CA 1
ATOM 744 C C . GLU A 1 91 ? 14.660 2.444 2.887 1.00 95.38 91 GLU A C 1
ATOM 746 O O . GLU A 1 91 ? 14.897 1.976 4.001 1.00 95.38 91 GLU A O 1
ATOM 751 N N . LYS A 1 92 ? 15.295 1.992 1.793 1.00 93.31 92 LYS A N 1
ATOM 752 C CA . LYS A 1 92 ? 16.218 0.842 1.747 1.00 93.31 92 LYS A CA 1
ATOM 753 C C . LYS A 1 92 ? 15.571 -0.480 2.169 1.00 93.31 92 LYS A C 1
ATOM 755 O O . LYS A 1 92 ? 16.258 -1.457 2.467 1.00 93.31 92 LYS A O 1
ATOM 760 N N . ASN A 1 93 ? 14.242 -0.543 2.167 1.00 94.50 93 ASN A N 1
ATOM 761 C CA . ASN A 1 93 ? 13.486 -1.757 2.421 1.00 94.50 93 ASN A CA 1
ATOM 762 C C . ASN A 1 93 ? 13.289 -2.548 1.122 1.00 94.50 93 ASN A C 1
ATOM 764 O O . ASN A 1 93 ? 12.182 -2.710 0.605 1.00 94.50 93 ASN A O 1
ATOM 768 N N . TYR A 1 94 ? 14.393 -3.063 0.580 1.00 93.06 94 TYR A N 1
ATOM 769 C CA . TYR A 1 94 ? 14.402 -3.695 -0.741 1.00 93.06 94 TYR A CA 1
ATOM 770 C C . TYR A 1 94 ? 13.540 -4.965 -0.812 1.00 93.06 94 TYR A C 1
ATOM 772 O O . TYR A 1 94 ? 12.953 -5.250 -1.854 1.00 93.06 94 TYR A O 1
ATOM 780 N N . LYS A 1 95 ? 13.375 -5.693 0.305 1.00 94.25 95 LYS A N 1
ATOM 781 C CA . LYS A 1 95 ? 12.477 -6.862 0.383 1.00 94.25 95 LYS A CA 1
ATOM 782 C C . LYS A 1 95 ? 11.026 -6.471 0.099 1.00 94.25 95 LYS A C 1
ATOM 784 O O . LYS A 1 95 ? 10.378 -7.113 -0.724 1.00 94.25 95 LYS A O 1
ATOM 789 N N . LYS A 1 96 ? 10.528 -5.408 0.745 1.00 94.31 96 LYS A N 1
ATOM 790 C CA . LYS A 1 96 ? 9.165 -4.902 0.511 1.00 94.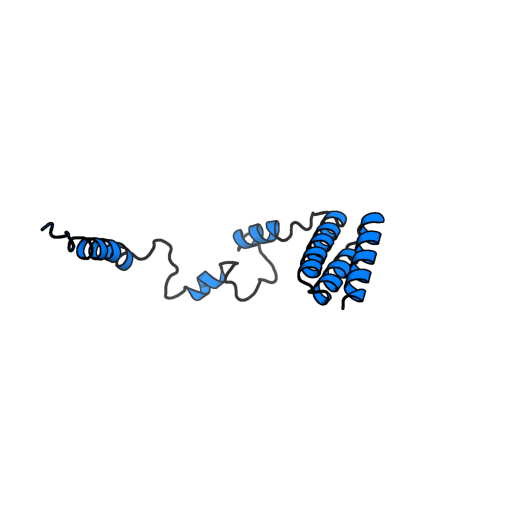31 96 LYS A CA 1
ATOM 791 C C . LYS A 1 96 ? 9.015 -4.270 -0.873 1.00 94.31 96 LYS A C 1
ATOM 793 O O . LYS A 1 96 ? 7.993 -4.479 -1.525 1.00 94.31 96 LYS A O 1
ATOM 798 N N . ALA A 1 97 ? 10.053 -3.587 -1.362 1.00 95.19 97 ALA A N 1
ATOM 799 C CA . ALA A 1 97 ? 10.066 -3.037 -2.716 1.00 95.19 97 ALA A CA 1
ATOM 800 C C . ALA A 1 97 ? 9.882 -4.135 -3.782 1.00 95.19 97 ALA A C 1
ATOM 802 O O . ALA A 1 97 ? 9.027 -4.010 -4.655 1.00 95.19 97 ALA A O 1
ATOM 803 N N . VAL A 1 98 ? 10.612 -5.257 -3.676 1.00 95.19 98 VAL A N 1
ATOM 804 C CA . VAL A 1 98 ? 10.474 -6.404 -4.596 1.00 95.19 98 VAL A CA 1
ATOM 805 C C . VAL A 1 98 ? 9.058 -6.974 -4.599 1.00 95.19 98 VAL A C 1
ATOM 807 O O . VAL A 1 98 ? 8.534 -7.283 -5.674 1.00 95.19 98 VAL A O 1
ATOM 810 N N . VAL A 1 99 ? 8.440 -7.122 -3.423 1.00 95.50 99 VAL A N 1
ATOM 811 C CA . VAL A 1 99 ? 7.060 -7.618 -3.311 1.00 95.50 99 VAL A CA 1
ATOM 812 C C . VAL A 1 99 ? 6.109 -6.663 -4.027 1.00 95.50 99 VAL A C 1
ATOM 814 O O . VAL A 1 99 ? 5.373 -7.102 -4.904 1.00 95.50 99 VAL A O 1
ATOM 817 N N . SER A 1 100 ? 6.212 -5.362 -3.754 1.00 94.06 100 SER A N 1
ATOM 818 C CA . SER A 1 100 ? 5.352 -4.329 -4.351 1.00 94.06 100 SER A CA 1
ATOM 819 C C . SER A 1 100 ? 5.460 -4.302 -5.880 1.00 94.06 100 SER A C 1
ATOM 821 O O . SER A 1 100 ? 4.452 -4.372 -6.582 1.00 94.06 100 SER A O 1
ATOM 823 N N . TYR A 1 101 ? 6.683 -4.331 -6.427 1.00 94.56 101 TYR A N 1
ATOM 824 C CA . TYR A 1 101 ? 6.881 -4.408 -7.879 1.00 94.56 101 TYR A CA 1
ATOM 825 C C . TYR A 1 101 ? 6.360 -5.718 -8.483 1.00 94.56 101 TYR A C 1
ATOM 827 O O . TYR A 1 101 ? 5.871 -5.733 -9.611 1.00 94.56 101 TYR A O 1
ATOM 835 N N . THR A 1 102 ? 6.458 -6.831 -7.752 1.00 93.38 102 THR A N 1
ATO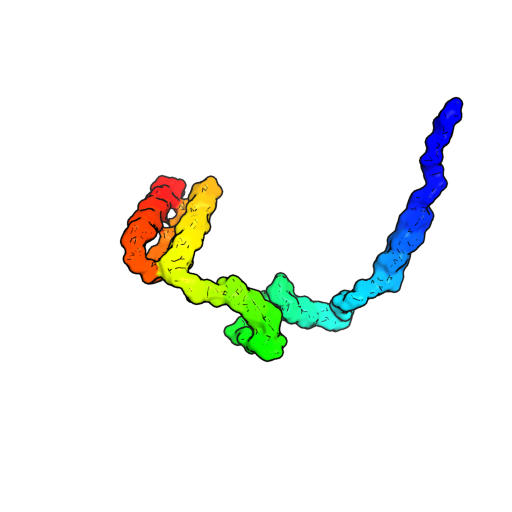M 836 C CA . THR A 1 102 ? 5.957 -8.133 -8.212 1.00 93.38 102 THR A CA 1
ATOM 837 C C . THR A 1 102 ? 4.433 -8.173 -8.235 1.00 93.38 102 THR A C 1
ATOM 839 O O . THR A 1 102 ? 3.870 -8.683 -9.200 1.00 93.38 102 THR A O 1
ATOM 842 N N . GLU A 1 103 ? 3.766 -7.600 -7.233 1.00 91.88 103 GLU A N 1
ATOM 843 C CA . GLU A 1 103 ? 2.312 -7.416 -7.247 1.00 91.88 103 GLU A CA 1
ATOM 844 C C . GLU A 1 103 ? 1.886 -6.498 -8.401 1.00 91.88 103 GLU A C 1
ATOM 846 O O . GLU A 1 103 ? 0.944 -6.823 -9.123 1.00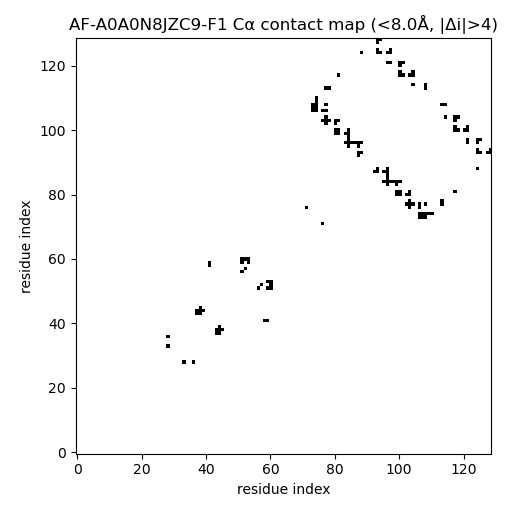 91.88 103 GLU A O 1
ATOM 851 N N . GLY A 1 104 ? 2.641 -5.424 -8.671 1.00 90.06 104 GLY A N 1
ATOM 852 C CA . GLY A 1 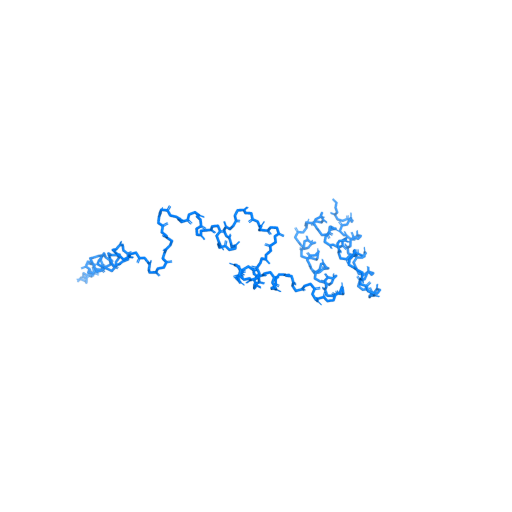104 ? 2.405 -4.545 -9.822 1.00 90.06 104 GLY A CA 1
ATOM 853 C C . GLY A 1 104 ? 2.474 -5.283 -11.161 1.00 90.06 104 GLY A C 1
ATOM 854 O O . GLY A 1 104 ? 1.633 -5.071 -12.028 1.00 90.06 104 GLY A O 1
ATOM 855 N N . LEU A 1 105 ? 3.420 -6.217 -11.310 1.00 89.38 105 LEU A N 1
ATOM 856 C CA . LEU A 1 105 ? 3.551 -7.062 -12.505 1.00 89.38 105 LEU A CA 1
ATOM 857 C C . LEU A 1 105 ? 2.439 -8.114 -12.644 1.00 89.38 105 LEU A C 1
ATOM 859 O O . LEU A 1 105 ? 2.210 -8.607 -13.750 1.00 89.38 105 LEU A O 1
ATOM 863 N N . LYS A 1 106 ? 1.773 -8.494 -11.545 1.00 88.62 106 LYS A N 1
ATOM 864 C CA . LYS A 1 106 ? 0.623 -9.416 -11.568 1.00 88.62 106 LYS A CA 1
ATOM 865 C C . LYS A 1 106 ? -0.660 -8.720 -12.010 1.00 88.62 106 LYS A C 1
ATOM 867 O O . LYS A 1 106 ? -1.540 -9.380 -12.569 1.00 88.62 106 LYS A O 1
ATOM 872 N N . LYS A 1 107 ? -0.781 -7.407 -11.783 1.00 84.00 107 LYS A N 1
ATOM 873 C CA . LYS A 1 107 ? -1.867 -6.611 -12.359 1.00 84.00 107 LYS A CA 1
ATOM 874 C C . LYS A 1 107 ? -1.696 -6.651 -13.877 1.00 84.00 107 LYS A C 1
ATOM 876 O O . LYS A 1 107 ? -0.633 -6.324 -14.394 1.00 84.00 107 LYS A O 1
ATOM 881 N N . LYS A 1 108 ? -2.711 -7.136 -14.599 1.00 69.88 108 LYS A N 1
ATOM 882 C CA . LYS A 1 108 ? -2.687 -7.338 -16.061 1.00 69.88 108 LYS A CA 1
ATOM 883 C C . LYS A 1 108 ? -2.701 -5.996 -16.816 1.00 69.88 108 LYS A C 1
ATOM 885 O O . LYS A 1 108 ? -3.607 -5.748 -17.609 1.00 69.88 108 LYS A O 1
ATOM 890 N N . CYS A 1 109 ? -1.743 -5.109 -16.554 1.00 74.38 109 CYS A N 1
ATOM 891 C CA . CYS A 1 109 ? -1.593 -3.879 -17.313 1.00 74.38 109 CYS A CA 1
ATOM 892 C C . CYS A 1 109 ? -1.135 -4.223 -18.740 1.00 74.38 109 CYS A C 1
ATOM 894 O O . CYS A 1 109 ? -0.260 -5.069 -18.957 1.00 74.38 109 CYS A O 1
ATOM 896 N N . GLN A 1 110 ? -1.793 -3.614 -19.726 1.00 76.50 110 GLN A N 1
ATOM 897 C CA . GLN A 1 110 ? -1.447 -3.783 -21.141 1.00 76.50 110 GLN A CA 1
ATOM 898 C C . GLN A 1 110 ? -0.310 -2.844 -21.566 1.00 76.50 110 GLN A C 1
ATOM 900 O O . GLN A 1 110 ? 0.258 -3.030 -22.638 1.00 76.50 110 GLN A O 1
ATOM 905 N N . ASP A 1 111 ? 0.052 -1.886 -20.709 1.00 84.75 111 ASP A N 1
ATOM 906 C CA . ASP A 1 111 ? 1.164 -0.967 -20.917 1.00 84.75 111 ASP A CA 1
ATOM 907 C C . ASP A 1 111 ? 2.514 -1.703 -20.812 1.00 84.75 111 ASP A C 1
ATOM 909 O O . ASP A 1 111 ? 2.929 -2.182 -19.748 1.00 84.75 111 ASP A O 1
ATOM 913 N N . SER A 1 112 ? 3.202 -1.810 -21.948 1.00 84.94 112 SER A N 1
ATOM 914 C CA . SER A 1 112 ? 4.530 -2.411 -22.043 1.00 84.94 112 SER A CA 1
ATOM 915 C C . SER A 1 112 ? 5.605 -1.595 -21.331 1.00 84.94 112 SER A C 1
ATOM 917 O O . SER A 1 112 ? 6.536 -2.187 -20.779 1.00 84.94 112 SER A O 1
ATOM 919 N N . ASP A 1 113 ? 5.476 -0.270 -21.312 1.00 88.38 113 ASP A N 1
ATOM 920 C CA . ASP A 1 113 ? 6.473 0.637 -20.751 1.00 88.38 113 ASP A CA 1
ATOM 921 C C . ASP A 1 113 ? 6.441 0.556 -19.227 1.00 88.38 113 ASP A C 1
ATOM 923 O O . ASP A 1 113 ? 7.477 0.354 -18.585 1.00 88.38 113 ASP A O 1
ATOM 927 N N . LEU A 1 114 ? 5.243 0.578 -18.634 1.00 88.12 114 LEU A N 1
ATOM 928 C CA . LEU A 1 114 ? 5.075 0.378 -17.195 1.00 88.12 114 LEU A CA 1
ATOM 929 C C . LEU A 1 114 ? 5.615 -0.984 -16.737 1.00 88.12 114 LEU A C 1
ATOM 931 O O . LEU A 1 114 ? 6.290 -1.073 -15.708 1.00 88.12 114 LEU A O 1
ATOM 935 N N . ARG A 1 115 ? 5.384 -2.048 -17.516 1.00 90.00 115 ARG A N 1
ATOM 936 C CA . ARG A 1 115 ? 5.945 -3.378 -17.220 1.00 90.00 115 ARG A CA 1
ATOM 937 C C . ARG A 1 115 ? 7.467 -3.381 -17.293 1.00 90.00 115 ARG A C 1
ATOM 939 O O . ARG A 1 115 ? 8.104 -3.950 -16.406 1.00 90.00 115 ARG A O 1
ATOM 946 N N . ALA A 1 116 ? 8.056 -2.749 -18.307 1.00 91.94 116 ALA A N 1
ATOM 947 C CA . ALA A 1 116 ? 9.507 -2.638 -18.437 1.0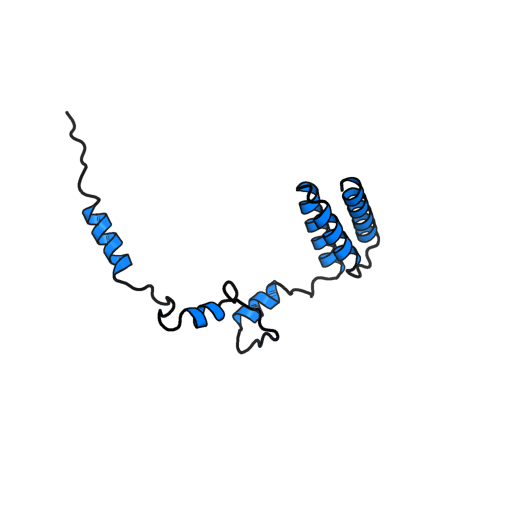0 91.94 116 ALA A CA 1
ATOM 948 C C . ALA A 1 116 ? 10.130 -1.888 -17.245 1.00 91.94 116 ALA A C 1
ATOM 950 O O . ALA A 1 116 ? 11.136 -2.339 -16.686 1.00 91.94 116 ALA A O 1
ATOM 951 N N . ILE A 1 117 ? 9.494 -0.800 -16.798 1.00 93.25 117 ILE A N 1
ATOM 952 C CA . ILE A 1 117 ? 9.906 -0.041 -15.610 1.00 93.25 117 ILE A CA 1
ATOM 953 C C . ILE A 1 117 ? 9.832 -0.919 -14.356 1.00 93.25 117 ILE A C 1
ATOM 955 O O . ILE A 1 117 ? 10.810 -1.014 -13.618 1.00 93.25 117 ILE A O 1
ATOM 959 N N . LEU A 1 118 ? 8.715 -1.617 -14.132 1.00 93.69 118 LEU A N 1
ATOM 960 C CA . LEU A 1 118 ? 8.544 -2.506 -12.979 1.00 93.69 118 LEU A CA 1
ATOM 961 C C . LEU A 1 118 ? 9.591 -3.627 -12.939 1.00 93.69 118 LEU A C 1
ATOM 963 O O . LEU A 1 118 ? 10.157 -3.903 -11.881 1.00 93.69 118 LEU A O 1
ATOM 967 N N . PHE A 1 119 ? 9.896 -4.256 -14.079 1.00 94.50 119 PHE A N 1
ATOM 968 C CA . PHE A 1 119 ? 10.962 -5.258 -14.154 1.00 94.50 119 PHE A CA 1
ATOM 969 C C . PHE A 1 119 ? 12.335 -4.667 -13.821 1.00 94.50 119 PHE A C 1
ATOM 971 O O . PHE A 1 119 ? 13.092 -5.288 -13.071 1.00 94.50 119 PHE A O 1
ATOM 978 N N . THR A 1 120 ? 12.635 -3.472 -14.333 1.00 95.19 120 THR A N 1
ATOM 979 C CA . THR A 1 120 ? 13.904 -2.772 -14.083 1.00 95.19 120 THR A CA 1
ATOM 980 C C . THR A 1 120 ? 14.049 -2.404 -12.608 1.00 95.19 120 THR A C 1
ATOM 982 O O . THR A 1 120 ? 15.063 -2.721 -11.988 1.00 95.19 120 THR A O 1
ATOM 985 N N . ASN A 1 121 ? 13.011 -1.822 -12.006 1.00 94.12 121 ASN A N 1
ATOM 986 C CA . ASN A 1 121 ? 13.018 -1.433 -10.597 1.00 94.12 121 ASN A CA 1
ATOM 987 C C . ASN A 1 121 ? 13.092 -2.654 -9.672 1.00 94.12 121 ASN A C 1
ATOM 989 O O . ASN A 1 121 ? 13.808 -2.632 -8.670 1.00 94.12 121 ASN A O 1
ATOM 993 N N . ARG A 1 122 ? 12.422 -3.757 -10.030 1.00 95.25 122 ARG A N 1
ATOM 994 C CA . ARG A 1 122 ? 12.546 -5.027 -9.308 1.00 95.25 122 ARG A CA 1
ATOM 995 C C . ARG A 1 122 ? 13.961 -5.594 -9.393 1.00 95.25 122 ARG A C 1
ATOM 997 O O . ARG A 1 122 ? 14.473 -6.071 -8.385 1.00 95.25 122 ARG A O 1
ATOM 1004 N N . ALA A 1 123 ? 14.602 -5.535 -10.561 1.00 95.38 123 ALA A N 1
ATOM 1005 C CA . ALA A 1 123 ? 15.992 -5.960 -10.721 1.00 95.38 123 ALA A CA 1
ATOM 1006 C C . ALA A 1 123 ? 16.949 -5.093 -9.888 1.00 95.38 123 ALA A C 1
ATOM 1008 O O . ALA A 1 123 ? 17.806 -5.635 -9.196 1.00 95.38 123 ALA A O 1
ATOM 1009 N N . ALA A 1 124 ? 16.755 -3.771 -9.877 1.00 94.19 124 ALA A N 1
ATOM 1010 C CA . ALA A 1 124 ? 17.516 -2.864 -9.021 1.00 94.19 124 ALA A CA 1
ATOM 1011 C C . ALA A 1 124 ? 17.316 -3.191 -7.531 1.00 94.19 124 ALA A C 1
ATOM 1013 O O . ALA A 1 124 ? 18.285 -3.278 -6.783 1.00 94.19 124 ALA A O 1
ATOM 1014 N N . ALA A 1 125 ? 16.082 -3.451 -7.091 1.00 94.38 125 ALA A N 1
ATOM 1015 C CA . ALA A 1 125 ? 15.812 -3.855 -5.711 1.00 94.38 125 ALA A CA 1
ATOM 1016 C C . ALA A 1 125 ? 16.485 -5.192 -5.354 1.00 94.38 125 ALA A C 1
ATOM 1018 O O . ALA A 1 125 ? 17.050 -5.313 -4.273 1.00 94.38 125 ALA A O 1
ATOM 1019 N N . HIS A 1 126 ? 16.500 -6.165 -6.271 1.00 93.94 126 HIS A N 1
ATOM 1020 C CA . HIS A 1 126 ? 17.268 -7.405 -6.108 1.00 93.94 126 HIS A CA 1
ATOM 1021 C C . HIS A 1 126 ? 18.779 -7.205 -6.089 1.00 93.94 126 HIS A C 1
ATOM 1023 O O . HIS A 1 126 ? 19.470 -7.966 -5.425 1.00 93.94 126 HIS A O 1
ATOM 1029 N N . PHE A 1 127 ? 19.293 -6.205 -6.796 1.00 94.06 127 PHE A N 1
ATOM 1030 C CA . PHE A 1 127 ? 20.712 -5.876 -6.774 1.00 94.06 127 PHE A CA 1
ATOM 1031 C C . PHE A 1 127 ? 21.153 -5.260 -5.436 1.00 94.06 127 PHE A C 1
ATOM 1033 O O . PHE A 1 127 ? 22.288 -5.459 -5.017 1.00 94.06 127 PHE A O 1
ATOM 1040 N N . HIS A 1 128 ? 20.265 -4.521 -4.766 1.00 88.31 128 HIS A N 1
ATOM 1041 C CA . HIS A 1 128 ? 20.543 -3.893 -3.471 1.00 88.31 128 HIS A CA 1
ATOM 1042 C C . HIS A 1 128 ? 20.174 -4.755 -2.249 1.00 88.31 128 HIS A C 1
ATOM 1044 O O . HIS A 1 128 ? 20.449 -4.338 -1.121 1.00 88.31 128 HIS A O 1
ATOM 1050 N N . LEU A 1 129 ? 19.542 -5.915 -2.472 1.00 81.12 129 LEU A N 1
ATOM 1051 C CA . LEU A 1 129 ? 19.210 -6.920 -1.454 1.00 81.12 129 LEU A CA 1
ATOM 1052 C C . LEU A 1 129 ? 20.455 -7.617 -0.899 1.00 81.12 129 LEU A C 1
ATOM 1054 O O . LEU A 1 129 ? 20.457 -7.842 0.333 1.00 81.12 129 LEU A O 1
#

Sequence (129 aa):
MSQAQGYDDDDAMDEFMDKFTKHKYKGAFDESNWEEEFEKVPMFMKTAPEEIDPEKHPELACLQSIIHDDERGPEEQAKALKDEGNEYFKEKNYKKAVVSYTEGLKKKCQDSDLRAILFTNRAAAHFHL

Organism: Scleropages formosus (NCBI:txid113540)

InterPro domains:
  IPR011990 Tetratricopeptide-like helical domain superfamily [G3DSA:1.25.40.10] (65-129)
  IPR011990 Tetratricopeptide-like helical domain superfamily [SSF48452] (76-128)

Mean predicted aligned error: 14.99 Å

pLDDT: mean 79.17, std 13.66, range [37.56, 96.75]

Foldseek 3Di:
DDDDDDPDVPVVVVVVVVVVVPDDDDPDADPVCNVVVLCLDPVRNPDDDPDDDCVVNVPVVVVCCVVPPVVQALQNQLVVLQVVLVVCVVVLVLVSSLVSLVVSCVSPDPDPVSVVSSVVSNVVSVVSD